Protein AF-A0A7C8FVF6-F1 (afdb_monomer_lite)

Foldseek 3Di:
DDDPVRVVVVVVVVVVVVLLVVLVVLLVVLVVLLVVLCVQLVVCVVVVNN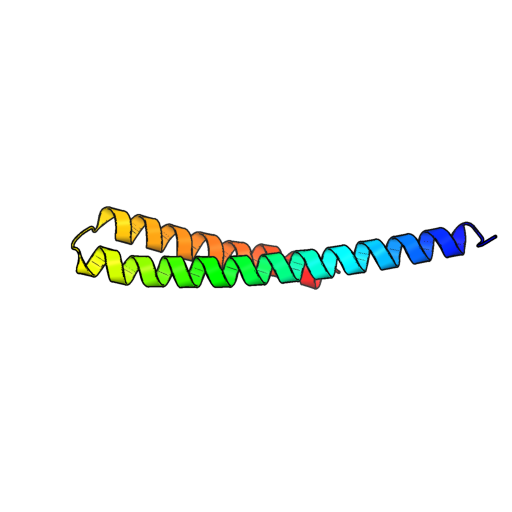VSSVVSNVRNVVSVVVNVVSVVSVVVD

Sequence (77 aa):
MADKDTLMKEFVETEAAKTEDAVADLERIEEEVAAEATSSVEFEDALGNEQAAAEAAETAFEFDQAKIGTAGIGEAL

pLDDT: mean 92.23, std 6.28, range [68.12, 97.56]

Organism: NCBI:txid1796610

Radius of gyration: 19.44 Å; chains: 1; bounding box: 47×14×52 Å

Structure (mmCIF, N/CA/C/O backbone):
data_AF-A0A7C8FVF6-F1
#
_entry.id   AF-A0A7C8FVF6-F1
#
loop_
_atom_site.group_PDB
_atom_site.id
_atom_site.type_symbol
_atom_site.label_atom_id
_atom_site.label_alt_id
_atom_site.label_comp_id
_atom_site.label_asym_id
_atom_site.label_entity_id
_atom_site.label_seq_id
_atom_site.pdbx_PDB_ins_code
_atom_site.Cartn_x
_atom_site.Cartn_y
_atom_site.Cartn_z
_atom_site.occupancy
_atom_site.B_iso_or_equiv
_atom_site.auth_seq_id
_atom_site.auth_comp_id
_atom_site.auth_asym_id
_atom_site.auth_atom_id
_atom_site.pdbx_PDB_model_num
ATOM 1 N N . MET A 1 1 ? 31.172 -8.587 -30.216 1.00 68.12 1 MET A N 1
ATOM 2 C CA . MET A 1 1 ? 30.825 -7.407 -29.401 1.00 68.12 1 MET A CA 1
ATOM 3 C C . MET A 1 1 ? 29.477 -6.944 -29.901 1.00 68.12 1 MET A C 1
ATOM 5 O O . MET A 1 1 ? 29.366 -6.760 -31.108 1.00 68.12 1 MET A O 1
ATOM 9 N N . ALA A 1 2 ? 28.464 -6.885 -29.036 1.00 73.62 2 ALA A N 1
ATOM 10 C CA . ALA A 1 2 ? 27.193 -6.273 -29.408 1.00 73.62 2 ALA A CA 1
ATOM 11 C C . ALA A 1 2 ? 27.446 -4.796 -29.740 1.00 73.62 2 ALA A C 1
ATOM 13 O O . ALA A 1 2 ? 28.262 -4.144 -29.084 1.00 73.62 2 ALA A O 1
ATOM 14 N N . ASP A 1 3 ? 26.811 -4.311 -30.798 1.00 89.69 3 ASP A N 1
ATOM 15 C CA . ASP A 1 3 ? 26.815 -2.896 -31.149 1.00 89.69 3 ASP A CA 1
ATOM 16 C C . ASP A 1 3 ? 26.065 -2.100 -30.067 1.00 89.69 3 ASP A C 1
ATOM 18 O O . ASP A 1 3 ? 25.157 -2.616 -29.411 1.00 89.69 3 ASP A O 1
ATOM 22 N N . LYS A 1 4 ? 26.461 -0.841 -29.877 1.00 87.25 4 LYS A N 1
ATOM 23 C CA . LYS A 1 4 ? 25.849 0.110 -28.951 1.00 87.25 4 LYS A CA 1
ATOM 24 C C . LYS A 1 4 ? 24.327 0.138 -29.104 1.00 87.25 4 LYS A C 1
ATOM 26 O O . LYS A 1 4 ? 23.640 0.146 -28.091 1.00 87.25 4 LYS A O 1
ATOM 31 N N . ASP A 1 5 ? 23.806 0.099 -30.327 1.00 89.44 5 ASP A N 1
ATOM 32 C CA . ASP A 1 5 ? 22.358 0.147 -30.562 1.00 89.44 5 ASP A CA 1
ATOM 33 C C . ASP A 1 5 ? 21.642 -1.109 -30.039 1.00 89.44 5 ASP A C 1
ATOM 35 O O . ASP A 1 5 ? 20.544 -1.020 -29.492 1.00 89.44 5 ASP A O 1
ATOM 39 N N . THR A 1 6 ? 22.292 -2.275 -30.119 1.00 89.25 6 THR A N 1
ATOM 40 C CA . THR A 1 6 ? 21.773 -3.522 -29.529 1.00 89.25 6 THR A CA 1
ATOM 41 C C . THR A 1 6 ? 21.800 -3.454 -28.003 1.00 89.25 6 THR A C 1
ATOM 43 O O . THR A 1 6 ? 20.808 -3.778 -27.361 1.00 89.25 6 THR A O 1
ATOM 46 N N . LEU A 1 7 ? 22.893 -2.949 -27.424 1.00 90.31 7 LEU A N 1
ATOM 47 C CA . LEU A 1 7 ? 23.038 -2.813 -25.973 1.00 90.31 7 LEU A CA 1
ATOM 48 C C . LEU A 1 7 ? 22.009 -1.838 -25.375 1.00 90.31 7 LEU A C 1
ATOM 50 O O . LEU A 1 7 ? 21.458 -2.089 -24.308 1.00 90.31 7 LEU A O 1
ATOM 54 N N . MET A 1 8 ? 21.737 -0.724 -26.063 1.00 91.19 8 MET A N 1
ATOM 55 C CA . MET A 1 8 ? 20.739 0.255 -25.620 1.00 91.19 8 MET A CA 1
ATOM 56 C C . MET A 1 8 ? 19.324 -0.318 -25.702 1.00 91.19 8 MET A C 1
ATOM 58 O O . MET A 1 8 ? 18.515 -0.050 -24.819 1.00 91.19 8 MET A O 1
ATOM 62 N N . LYS A 1 9 ? 19.033 -1.131 -26.723 1.00 90.94 9 LYS A N 1
ATOM 63 C CA . LYS A 1 9 ? 17.746 -1.818 -26.839 1.00 90.94 9 LYS A CA 1
ATOM 64 C C . LYS A 1 9 ? 17.541 -2.830 -25.707 1.00 90.94 9 LYS A C 1
ATOM 66 O O . LYS A 1 9 ? 16.520 -2.766 -25.035 1.00 90.94 9 LYS A O 1
ATOM 71 N N . GLU A 1 10 ? 18.528 -3.688 -25.450 1.00 89.06 10 GLU A N 1
ATOM 72 C CA . GLU A 1 10 ? 18.483 -4.660 -24.344 1.00 89.06 10 GLU A CA 1
ATOM 73 C C . GLU A 1 10 ? 18.349 -3.970 -22.978 1.00 89.06 10 GLU A C 1
ATOM 75 O O . GLU A 1 10 ? 17.623 -4.446 -22.106 1.00 89.06 10 GLU A O 1
ATOM 80 N N . PHE A 1 11 ? 19.016 -2.826 -22.790 1.00 89.75 11 PHE A N 1
ATOM 81 C CA . PHE A 1 11 ? 18.889 -2.027 -21.573 1.00 89.75 11 PHE A CA 1
ATOM 82 C C . PHE A 1 11 ? 17.465 -1.493 -21.389 1.00 89.75 11 PHE A C 1
ATOM 84 O O . PHE A 1 11 ? 16.894 -1.665 -20.318 1.00 89.75 11 PHE A O 1
ATOM 91 N N . VAL A 1 12 ? 16.871 -0.897 -22.428 1.00 89.94 12 VAL A N 1
ATOM 92 C CA . VAL A 1 12 ? 15.492 -0.383 -22.367 1.00 89.94 12 VAL A CA 1
ATOM 93 C C . VAL A 1 12 ? 14.490 -1.506 -22.101 1.00 89.94 12 VAL A C 1
ATOM 95 O O . VAL A 1 12 ? 13.633 -1.346 -21.240 1.00 89.94 12 VAL A O 1
ATOM 98 N N . GLU A 1 13 ? 14.622 -2.651 -22.775 1.00 90.25 13 GLU A N 1
ATOM 99 C CA . GLU A 1 13 ? 13.754 -3.819 -22.553 1.00 90.25 13 GLU A CA 1
ATOM 100 C C . GLU A 1 13 ? 13.880 -4.355 -21.118 1.00 90.25 13 GLU A C 1
ATOM 102 O O . GLU A 1 13 ? 12.882 -4.683 -20.483 1.00 90.25 13 GLU A O 1
ATOM 107 N N . THR A 1 14 ? 15.100 -4.389 -20.573 1.00 91.31 14 THR A N 1
ATOM 108 C CA . THR A 1 14 ? 15.343 -4.839 -19.195 1.00 91.31 14 THR A CA 1
ATOM 109 C C . THR A 1 14 ? 14.761 -3.871 -18.164 1.00 91.31 14 THR A C 1
ATOM 111 O O . THR A 1 14 ? 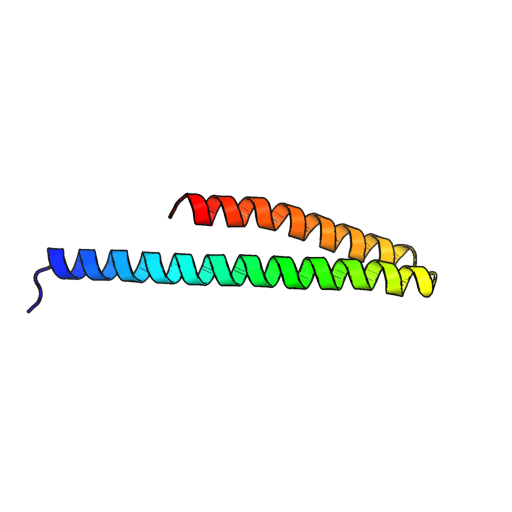14.197 -4.305 -17.163 1.00 91.31 14 THR A O 1
ATOM 114 N N . GLU A 1 15 ? 14.908 -2.562 -18.372 1.00 91.56 15 GLU A N 1
ATOM 115 C CA . GLU A 1 15 ? 14.358 -1.557 -17.456 1.00 91.56 15 GLU A CA 1
ATOM 116 C C . GLU A 1 15 ? 12.826 -1.495 -17.529 1.00 91.56 15 GLU A C 1
ATOM 118 O O . GLU A 1 15 ? 12.184 -1.322 -16.494 1.00 91.56 15 GLU A O 1
ATOM 123 N N . ALA A 1 16 ? 12.232 -1.710 -18.708 1.00 88.62 16 ALA A N 1
ATOM 124 C CA . ALA A 1 16 ? 10.783 -1.839 -18.856 1.00 88.62 16 ALA A CA 1
ATOM 125 C C . ALA A 1 16 ? 10.254 -3.050 -18.071 1.00 88.62 16 ALA A C 1
ATOM 127 O O . ALA A 1 16 ? 9.386 -2.880 -17.222 1.00 88.62 16 ALA A O 1
ATOM 128 N N . ALA A 1 17 ? 10.866 -4.229 -18.240 1.00 90.12 17 ALA A N 1
ATOM 129 C CA . ALA A 1 17 ? 10.480 -5.439 -17.508 1.00 90.12 17 ALA A CA 1
ATOM 130 C C . ALA A 1 17 ? 10.587 -5.276 -15.979 1.00 90.12 17 ALA A C 1
ATOM 132 O O . ALA A 1 17 ? 9.699 -5.687 -15.241 1.00 90.12 17 ALA A O 1
ATOM 133 N N . LYS A 1 18 ? 11.641 -4.614 -15.481 1.00 92.12 18 LYS A N 1
ATOM 134 C CA . LYS A 1 18 ? 11.752 -4.297 -14.045 1.00 92.12 18 LYS A CA 1
ATOM 135 C C . LYS A 1 18 ? 10.660 -3.349 -13.566 1.00 92.12 18 LYS A C 1
ATOM 137 O O . LYS A 1 18 ? 10.267 -3.420 -12.406 1.00 92.12 18 LYS A O 1
ATOM 142 N N . THR A 1 19 ? 10.242 -2.420 -14.422 1.00 91.69 19 THR A N 1
ATOM 143 C CA . THR A 1 19 ? 9.194 -1.463 -14.068 1.00 91.69 19 THR A CA 1
ATOM 144 C C . THR A 1 19 ? 7.835 -2.155 -14.034 1.00 91.69 19 THR A C 1
ATOM 146 O O . THR A 1 19 ? 7.086 -1.924 -13.093 1.00 91.69 19 THR A O 1
ATOM 149 N N . GLU A 1 20 ? 7.560 -3.066 -14.972 1.00 91.94 20 GLU A N 1
ATOM 150 C CA . GLU A 1 20 ? 6.377 -3.938 -14.943 1.00 91.94 20 GLU A CA 1
ATOM 151 C C . GLU A 1 20 ? 6.330 -4.783 -13.658 1.00 91.94 20 GLU A C 1
ATOM 153 O O . GLU A 1 20 ? 5.323 -4.763 -12.951 1.00 91.94 20 GLU A O 1
ATOM 158 N N . ASP A 1 21 ? 7.434 -5.453 -13.304 1.00 94.56 21 ASP A N 1
ATOM 159 C CA . ASP A 1 21 ? 7.526 -6.248 -12.070 1.00 94.56 21 ASP A CA 1
ATOM 160 C C . ASP A 1 21 ? 7.295 -5.385 -10.816 1.00 94.56 21 ASP A C 1
ATOM 162 O O . ASP A 1 21 ? 6.564 -5.777 -9.906 1.00 94.56 21 ASP A O 1
ATOM 166 N N . ALA A 1 22 ? 7.885 -4.186 -10.767 1.00 94.56 22 ALA A N 1
ATOM 167 C CA . ALA A 1 22 ? 7.716 -3.270 -9.642 1.00 94.56 22 ALA A CA 1
ATOM 168 C C . ALA A 1 22 ? 6.275 -2.752 -9.514 1.00 94.56 22 ALA A C 1
ATOM 170 O O . ALA A 1 22 ? 5.786 -2.605 -8.396 1.00 94.56 22 ALA A O 1
ATOM 171 N N . VAL A 1 23 ? 5.592 -2.486 -10.632 1.00 94.94 23 VAL A N 1
ATOM 172 C CA . VAL A 1 23 ? 4.173 -2.098 -10.630 1.00 94.94 23 VAL A CA 1
ATOM 173 C C . VAL A 1 23 ? 3.314 -3.246 -10.110 1.00 94.94 23 VAL A C 1
ATOM 175 O O . VAL A 1 23 ? 2.507 -3.026 -9.213 1.00 94.94 23 VAL A O 1
ATOM 178 N N . ALA A 1 24 ? 3.537 -4.474 -10.583 1.00 94.00 24 ALA A N 1
ATOM 179 C CA . ALA A 1 24 ? 2.797 -5.642 -10.108 1.00 94.00 24 ALA A CA 1
ATOM 180 C C . ALA A 1 24 ? 2.99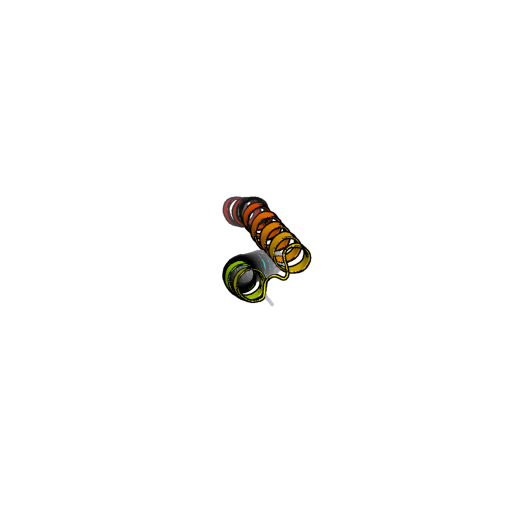4 -5.888 -8.599 1.00 94.00 24 ALA A C 1
ATOM 182 O O . ALA A 1 24 ? 2.049 -6.231 -7.887 1.00 94.00 24 ALA A O 1
ATOM 183 N N . ASP A 1 25 ? 4.212 -5.684 -8.089 1.00 96.88 25 ASP A N 1
ATOM 184 C CA . ASP A 1 25 ? 4.486 -5.774 -6.655 1.00 96.88 25 ASP A CA 1
ATOM 185 C C . ASP A 1 25 ? 3.770 -4.681 -5.852 1.00 96.88 25 ASP A C 1
ATOM 187 O O . ASP A 1 25 ? 3.254 -4.966 -4.768 1.00 96.88 25 ASP A O 1
ATOM 191 N N . LEU A 1 26 ? 3.713 -3.449 -6.370 1.00 95.38 26 LEU A N 1
ATOM 192 C CA . LEU A 1 26 ? 2.969 -2.358 -5.741 1.00 95.38 26 LEU A CA 1
ATOM 193 C C . LEU A 1 26 ? 1.469 -2.662 -5.696 1.00 95.38 26 LEU A C 1
ATOM 195 O O . LEU A 1 26 ? 0.890 -2.592 -4.616 1.00 95.38 26 LEU A O 1
ATOM 199 N N . GLU A 1 27 ? 0.868 -3.083 -6.812 1.00 94.50 27 GLU A N 1
ATOM 200 C CA . GLU A 1 27 ? -0.555 -3.451 -6.870 1.00 94.50 27 GLU A CA 1
ATOM 201 C C . GLU A 1 27 ? -0.892 -4.547 -5.850 1.00 94.50 27 GLU A C 1
ATOM 203 O O . GLU A 1 27 ? -1.882 -4.450 -5.119 1.00 94.50 27 GLU A O 1
ATOM 208 N N . ARG A 1 28 ? -0.026 -5.565 -5.741 1.00 95.81 28 ARG A N 1
ATOM 209 C CA . ARG A 1 28 ? -0.182 -6.644 -4.760 1.00 95.81 28 ARG A CA 1
ATOM 210 C C . ARG A 1 28 ? -0.128 -6.122 -3.325 1.00 95.81 28 ARG A C 1
ATOM 212 O O . ARG A 1 28 ? -0.979 -6.484 -2.516 1.00 95.81 28 ARG A O 1
ATOM 219 N N . ILE A 1 29 ? 0.864 -5.293 -2.993 1.00 96.62 29 ILE A N 1
ATOM 220 C CA . ILE A 1 29 ? 1.007 -4.721 -1.644 1.00 96.62 29 ILE A CA 1
ATOM 221 C C . ILE A 1 29 ? -0.203 -3.849 -1.306 1.00 96.62 29 ILE A C 1
ATOM 223 O O . ILE A 1 29 ? -0.722 -3.920 -0.195 1.00 96.62 29 ILE A O 1
ATOM 227 N N . GLU A 1 30 ? -0.675 -3.042 -2.252 1.00 95.31 30 GLU A N 1
ATOM 228 C CA . GLU A 1 30 ? -1.820 -2.164 -2.035 1.00 95.31 30 GLU A CA 1
ATOM 229 C C . GLU A 1 30 ? -3.119 -2.943 -1.808 1.00 95.31 30 GLU A C 1
ATOM 231 O O . GLU A 1 30 ? -3.948 -2.544 -0.986 1.00 95.31 30 GLU A O 1
ATOM 236 N N . GLU A 1 31 ? -3.310 -4.066 -2.503 1.00 95.06 31 GLU A N 1
ATOM 237 C CA . GLU A 1 31 ? -4.432 -4.972 -2.256 1.00 95.06 31 GLU A CA 1
ATOM 238 C C . GLU A 1 31 ? -4.334 -5.644 -0.880 1.00 95.06 31 GLU A C 1
ATOM 240 O O . GLU A 1 31 ? -5.312 -5.630 -0.128 1.00 95.06 31 GLU A O 1
ATOM 245 N N . GLU A 1 32 ? -3.157 -6.168 -0.525 1.00 97.06 32 GLU A N 1
ATOM 246 C CA . GLU A 1 32 ? -2.907 -6.815 0.768 1.00 97.06 32 GLU A CA 1
ATOM 247 C C . GLU A 1 32 ? -3.159 -5.855 1.940 1.00 97.06 32 GLU A C 1
ATOM 249 O O . GLU A 1 32 ? -3.893 -6.198 2.870 1.00 97.06 32 GLU A O 1
ATOM 254 N N . VAL A 1 33 ? -2.623 -4.631 1.875 1.00 95.69 33 VAL A N 1
ATOM 255 C CA . VAL A 1 33 ? -2.778 -3.637 2.946 1.00 95.69 33 VAL A CA 1
ATOM 256 C C . VAL A 1 33 ? -4.219 -3.144 3.050 1.00 95.69 33 VAL A C 1
ATOM 258 O O . VAL A 1 33 ? -4.742 -3.046 4.158 1.00 95.69 33 VAL A O 1
ATOM 261 N N . ALA A 1 34 ? -4.901 -2.877 1.931 1.00 95.50 34 ALA A N 1
ATOM 262 C CA . ALA A 1 34 ? -6.303 -2.456 1.970 1.00 95.50 34 ALA A CA 1
ATOM 263 C C . ALA A 1 34 ? -7.210 -3.542 2.581 1.00 95.50 34 ALA A C 1
ATOM 265 O O . ALA A 1 34 ? -8.111 -3.235 3.370 1.00 95.50 34 ALA A O 1
ATOM 266 N N . ALA A 1 35 ? -6.960 -4.815 2.256 1.00 95.75 35 A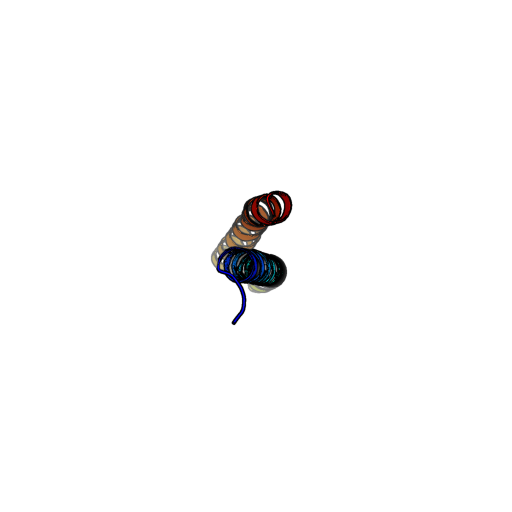LA A N 1
ATOM 267 C CA . ALA A 1 35 ? -7.697 -5.941 2.821 1.00 95.75 35 ALA A CA 1
ATOM 268 C C . ALA A 1 35 ? -7.421 -6.120 4.324 1.00 95.75 35 ALA A C 1
ATOM 270 O O . ALA A 1 35 ? -8.360 -6.292 5.105 1.00 95.75 35 ALA A O 1
ATOM 271 N N . GLU A 1 36 ? -6.156 -6.039 4.747 1.00 96.81 36 GLU A N 1
ATOM 272 C CA . GLU A 1 36 ? -5.770 -6.121 6.161 1.00 96.81 36 GLU A CA 1
ATOM 273 C C . GLU A 1 36 ? -6.352 -4.960 6.975 1.00 96.81 36 GLU A C 1
ATOM 275 O O . GLU A 1 36 ? -6.922 -5.172 8.049 1.00 96.81 36 GLU A O 1
ATOM 280 N N . ALA A 1 37 ? -6.272 -3.738 6.448 1.00 96.19 37 ALA A N 1
ATOM 281 C CA . ALA A 1 37 ? -6.835 -2.553 7.075 1.00 96.19 37 ALA A CA 1
ATOM 282 C C . ALA A 1 37 ? -8.361 -2.673 7.215 1.00 96.19 37 ALA A C 1
ATOM 284 O O . ALA A 1 37 ? -8.890 -2.459 8.302 1.00 96.19 37 ALA A O 1
ATOM 285 N N . THR A 1 38 ? -9.064 -3.138 6.176 1.00 96.00 38 THR A N 1
ATOM 286 C CA . THR A 1 38 ? -10.514 -3.403 6.234 1.00 96.00 38 THR A CA 1
ATOM 287 C C . THR A 1 38 ? -10.861 -4.446 7.299 1.00 96.00 38 THR A C 1
ATOM 289 O O . THR A 1 38 ? -11.778 -4.241 8.092 1.00 96.00 38 THR A O 1
ATOM 292 N N . SER A 1 39 ? -10.098 -5.541 7.377 1.00 96.56 39 SER A N 1
ATOM 293 C CA . SER A 1 39 ? -10.280 -6.546 8.431 1.00 96.56 39 SER A CA 1
ATOM 294 C C . SER A 1 39 ? -10.005 -5.977 9.828 1.00 96.56 39 SER A C 1
ATOM 296 O O . SER A 1 39 ? -10.633 -6.404 10.798 1.00 96.56 39 SER A O 1
ATOM 298 N N . SER A 1 40 ? -9.068 -5.034 9.942 1.00 95.50 40 SER A N 1
ATOM 299 C CA . SER A 1 40 ? -8.718 -4.383 11.206 1.00 95.50 40 SER A CA 1
ATOM 300 C C . SER A 1 40 ? -9.818 -3.434 11.682 1.00 95.50 40 SER A C 1
ATOM 302 O O . SER A 1 40 ? -10.062 -3.368 12.883 1.00 95.50 40 SER A O 1
ATOM 304 N N . VAL A 1 41 ? -10.550 -2.779 10.769 1.00 96.69 41 VAL A N 1
ATOM 305 C CA . VAL A 1 41 ? -11.750 -1.992 11.113 1.00 96.69 41 VAL A CA 1
ATOM 306 C C . VAL A 1 41 ? -12.762 -2.859 11.855 1.00 96.69 41 VAL A C 1
ATOM 308 O O . VAL A 1 41 ? -13.195 -2.498 12.945 1.00 96.69 41 VAL A O 1
ATOM 311 N N . GLU A 1 42 ? -13.114 -4.017 11.289 1.00 95.12 42 GLU A N 1
ATOM 312 C CA . GLU A 1 42 ? -14.100 -4.927 11.887 1.00 95.12 42 GLU A CA 1
ATOM 313 C C . GLU A 1 42 ? -13.634 -5.459 13.249 1.00 95.12 42 GLU A C 1
ATOM 315 O O . GLU A 1 42 ? -14.432 -5.606 14.177 1.00 95.12 42 GLU A O 1
ATOM 320 N N . PHE A 1 43 ? -12.335 -5.735 13.380 1.00 97.25 43 PHE A N 1
ATOM 321 C CA . PHE A 1 43 ? -11.751 -6.225 14.621 1.00 97.25 43 PHE A CA 1
ATOM 322 C C . PHE A 1 43 ? -11.753 -5.163 15.729 1.00 97.25 43 PHE A C 1
ATOM 324 O O . PHE A 1 43 ? -12.205 -5.439 16.840 1.00 97.25 43 PHE A O 1
ATOM 331 N N . GLU A 1 44 ? -11.281 -3.950 15.439 1.00 97.25 44 GLU A N 1
ATOM 332 C CA . GLU A 1 44 ? -11.207 -2.862 16.419 1.00 97.25 44 GLU A CA 1
ATOM 333 C C . GLU A 1 44 ? -12.600 -2.336 16.797 1.00 97.25 44 GLU A C 1
ATOM 335 O O . GLU A 1 44 ? -12.849 -2.055 17.972 1.00 97.25 44 GLU A O 1
ATOM 340 N N . ASP A 1 45 ? -13.545 -2.295 15.849 1.00 96.06 45 ASP A N 1
ATOM 341 C CA . ASP A 1 45 ? -14.950 -1.969 16.125 1.00 96.06 45 ASP A CA 1
ATOM 342 C C . ASP A 1 45 ? -15.579 -2.994 17.084 1.00 96.06 45 ASP A C 1
ATOM 344 O O . ASP A 1 45 ? -16.197 -2.627 18.086 1.00 96.06 45 ASP A O 1
ATOM 348 N N . ALA A 1 46 ? -15.322 -4.293 16.875 1.00 96.75 46 ALA A N 1
ATOM 349 C CA . ALA A 1 46 ? -15.789 -5.349 17.775 1.00 96.75 46 ALA A CA 1
ATOM 350 C C . ALA A 1 46 ? -15.192 -5.256 19.194 1.00 96.75 46 ALA A C 1
ATOM 352 O O . ALA A 1 46 ? -15.818 -5.705 20.161 1.00 96.75 46 ALA A O 1
ATOM 353 N N . LEU A 1 47 ? -13.999 -4.670 19.338 1.00 97.56 47 LEU A N 1
ATOM 354 C CA . LEU A 1 47 ? -13.368 -4.384 20.629 1.00 97.56 47 LEU A CA 1
ATOM 355 C C . LEU A 1 47 ? -13.840 -3.060 21.258 1.00 97.56 47 LEU A C 1
ATOM 357 O O . LEU A 1 47 ? -13.487 -2.776 22.406 1.00 97.56 47 LEU A O 1
ATOM 361 N N . GLY A 1 48 ? -14.650 -2.269 20.548 1.00 97.19 48 GLY A N 1
ATOM 362 C CA . GLY A 1 48 ? -15.101 -0.944 20.977 1.00 97.19 48 GLY A CA 1
ATOM 363 C C . GLY A 1 48 ? -14.009 0.126 20.900 1.00 97.19 48 GLY A C 1
ATOM 364 O O . GLY A 1 48 ? -14.089 1.137 21.599 1.00 97.19 48 GLY A O 1
ATOM 365 N N . ASN A 1 49 ? -12.970 -0.098 20.094 1.00 97.50 49 ASN A N 1
ATOM 366 C CA . ASN A 1 49 ? -11.867 0.832 19.889 1.00 97.50 49 ASN A CA 1
ATOM 367 C C . ASN A 1 49 ? -12.119 1.698 18.647 1.00 97.50 49 ASN A C 1
ATOM 369 O O . ASN A 1 49 ? -11.482 1.548 17.606 1.00 97.50 49 ASN A O 1
ATOM 373 N N . GLU A 1 50 ? -13.073 2.621 18.770 1.00 95.19 50 GLU A N 1
ATOM 374 C CA . GLU A 1 50 ? -13.553 3.458 17.660 1.00 95.19 50 GLU A CA 1
ATOM 375 C C . GLU A 1 50 ? -12.434 4.260 16.976 1.00 95.19 50 GLU A C 1
ATOM 377 O O . GLU A 1 50 ? -12.459 4.440 15.760 1.00 95.19 50 GLU A O 1
ATOM 382 N N . GLN A 1 51 ? -11.431 4.723 17.732 1.00 97.25 51 GLN A N 1
ATOM 383 C CA . GLN A 1 51 ? -10.305 5.458 17.154 1.00 97.25 51 GLN A CA 1
ATOM 384 C C . GLN A 1 51 ? -9.442 4.554 16.266 1.00 97.25 51 GLN A C 1
ATOM 386 O O . GLN A 1 51 ? -9.133 4.939 15.142 1.00 97.25 51 GLN A O 1
ATOM 391 N N . ALA A 1 52 ? -9.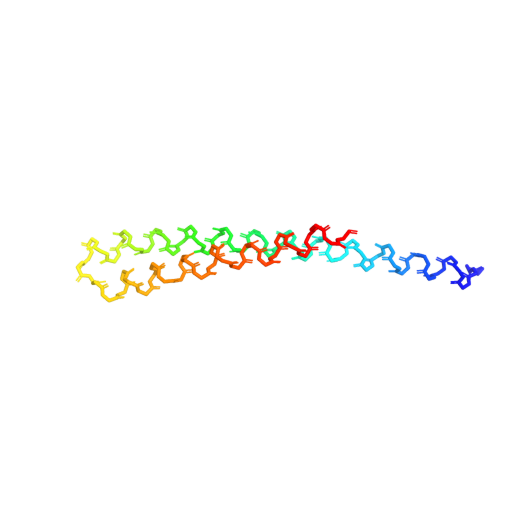077 3.356 16.732 1.00 96.31 52 ALA A N 1
ATOM 392 C CA . ALA A 1 52 ? -8.270 2.441 15.926 1.00 96.31 52 ALA A CA 1
ATOM 393 C C . ALA A 1 52 ? -9.045 1.915 14.710 1.00 96.31 52 ALA A C 1
ATOM 395 O O . ALA A 1 52 ? -8.474 1.785 13.630 1.00 96.31 52 ALA A O 1
ATOM 396 N N . ALA A 1 53 ? -10.355 1.690 14.849 1.00 96.19 53 ALA A N 1
ATOM 397 C CA . ALA A 1 53 ? -11.216 1.354 13.720 1.00 96.19 53 ALA A CA 1
ATOM 398 C C . ALA A 1 53 ? -11.246 2.483 12.671 1.00 96.19 53 ALA A C 1
ATOM 400 O O . ALA A 1 53 ? -11.186 2.215 11.473 1.00 96.19 53 ALA A O 1
ATOM 401 N N . ALA A 1 54 ? -11.284 3.749 13.101 1.00 97.25 54 ALA A N 1
ATOM 402 C CA . ALA A 1 54 ? -11.221 4.892 12.193 1.00 97.25 54 ALA A CA 1
ATOM 403 C C . ALA A 1 54 ? -9.854 5.020 11.494 1.00 97.25 54 ALA A C 1
ATOM 405 O O . ALA A 1 54 ? -9.816 5.234 10.285 1.00 97.25 54 ALA A O 1
ATOM 406 N N . GLU A 1 55 ? -8.747 4.838 12.220 1.00 97.00 55 GLU A N 1
ATOM 407 C CA . GLU A 1 55 ? -7.386 4.859 11.653 1.00 97.00 55 GLU A CA 1
ATOM 408 C C . GLU A 1 55 ? -7.179 3.723 10.628 1.00 97.00 55 GLU A C 1
ATOM 410 O O . GLU A 1 55 ? -6.599 3.928 9.557 1.00 97.00 55 GLU A O 1
ATOM 415 N N . ALA A 1 56 ? -7.716 2.530 10.904 1.00 96.00 56 ALA A N 1
ATOM 416 C CA . ALA A 1 56 ? -7.704 1.415 9.960 1.00 96.00 56 ALA A CA 1
ATOM 417 C C . ALA A 1 56 ? -8.553 1.708 8.708 1.00 96.00 56 ALA A C 1
ATOM 419 O O . ALA A 1 56 ? -8.139 1.400 7.590 1.00 96.00 56 ALA A O 1
ATOM 420 N N . ALA A 1 57 ? -9.710 2.359 8.864 1.00 96.31 57 ALA A N 1
ATOM 421 C CA . ALA A 1 57 ? -10.555 2.749 7.736 1.00 96.31 57 ALA A CA 1
ATOM 422 C C . ALA A 1 57 ? -9.882 3.815 6.854 1.00 96.31 57 ALA A C 1
ATOM 424 O O . ALA A 1 57 ? -9.976 3.747 5.628 1.00 96.31 57 ALA A O 1
ATOM 425 N N . GLU A 1 58 ? -9.177 4.772 7.464 1.00 96.81 58 GLU A N 1
ATOM 426 C CA . GLU A 1 58 ? -8.374 5.766 6.743 1.00 96.81 58 GLU A CA 1
ATOM 427 C C . GLU A 1 58 ? -7.251 5.091 5.949 1.00 96.81 58 GLU A C 1
ATOM 429 O O . GLU A 1 58 ? -7.108 5.354 4.758 1.00 96.81 58 GLU A O 1
ATOM 434 N N . THR A 1 59 ? -6.546 4.131 6.554 1.00 96.00 59 THR A N 1
ATOM 435 C CA . THR A 1 59 ? -5.495 3.358 5.870 1.00 96.00 59 THR A CA 1
ATOM 436 C C . THR A 1 59 ? -6.043 2.604 4.654 1.00 96.00 59 THR A C 1
ATOM 438 O O . THR A 1 59 ? -5.464 2.676 3.571 1.00 96.00 59 THR A O 1
ATOM 441 N N . ALA A 1 60 ? -7.181 1.914 4.792 1.00 96.25 60 ALA A N 1
ATOM 442 C CA . ALA A 1 60 ? -7.812 1.220 3.667 1.00 96.25 60 ALA A CA 1
ATOM 443 C C . ALA A 1 60 ? -8.142 2.191 2.517 1.00 96.25 60 ALA A C 1
ATOM 445 O O . ALA A 1 60 ? -7.865 1.905 1.352 1.00 96.25 60 ALA A O 1
ATOM 446 N N . PHE A 1 61 ? -8.667 3.373 2.852 1.00 95.75 61 PHE A N 1
ATOM 447 C CA . PHE A 1 61 ? -9.004 4.409 1.879 1.00 95.75 61 PHE A CA 1
ATOM 448 C C . PHE A 1 61 ? -7.775 5.019 1.184 1.00 95.75 61 PHE A C 1
ATOM 450 O O . PHE A 1 61 ? -7.807 5.266 -0.024 1.00 95.75 61 PHE A O 1
ATOM 457 N N . GLU A 1 62 ? -6.687 5.265 1.915 1.00 97.38 62 GLU A N 1
ATOM 458 C CA . GLU A 1 62 ? -5.433 5.768 1.343 1.00 97.38 62 GLU A CA 1
ATOM 459 C C . GLU A 1 62 ? -4.843 4.785 0.328 1.00 97.38 62 GLU A C 1
ATOM 461 O O . GLU A 1 62 ? -4.446 5.191 -0.767 1.00 97.38 62 GLU A O 1
ATOM 466 N N . PHE A 1 63 ? -4.847 3.489 0.647 1.00 95.62 63 PHE A N 1
ATOM 467 C CA . PHE A 1 63 ? -4.340 2.457 -0.255 1.00 95.62 63 PHE A CA 1
ATOM 468 C C . PHE A 1 63 ? -5.254 2.211 -1.460 1.00 95.62 63 PHE A C 1
ATOM 470 O O . PHE A 1 63 ? -4.755 1.976 -2.559 1.00 95.62 63 PHE A O 1
ATOM 477 N N . ASP A 1 64 ? -6.573 2.360 -1.323 1.00 93.81 64 ASP A N 1
ATOM 478 C CA . ASP A 1 64 ? -7.475 2.345 -2.480 1.00 93.81 64 ASP A CA 1
ATOM 479 C C . ASP A 1 64 ? -7.228 3.522 -3.437 1.00 93.81 64 ASP A C 1
ATOM 481 O O . ASP A 1 64 ? -7.342 3.365 -4.654 1.00 93.81 64 ASP A O 1
ATOM 485 N N . GLN A 1 65 ? -6.832 4.691 -2.923 1.00 94.12 65 GLN A N 1
ATOM 486 C CA . GLN A 1 65 ? -6.380 5.794 -3.775 1.00 94.12 65 GLN A CA 1
ATOM 487 C C . GLN A 1 65 ? -5.002 5.533 -4.396 1.00 94.12 65 GLN A C 1
ATOM 489 O O . GLN A 1 65 ? -4.792 5.891 -5.557 1.00 94.12 65 GLN A O 1
ATOM 494 N N . ALA A 1 66 ? -4.077 4.904 -3.663 1.00 92.50 66 ALA A N 1
ATOM 495 C CA . ALA A 1 66 ? -2.751 4.551 -4.175 1.00 92.50 66 ALA A CA 1
ATOM 496 C C . ALA A 1 66 ? -2.838 3.647 -5.418 1.00 92.50 66 ALA A C 1
ATOM 498 O O . ALA A 1 66 ? -2.184 3.946 -6.419 1.00 92.50 66 ALA A O 1
ATOM 499 N N . LYS A 1 67 ? -3.767 2.676 -5.424 1.00 90.75 67 LYS A N 1
ATOM 500 C CA . LYS A 1 67 ? -4.056 1.807 -6.584 1.00 90.75 67 LYS A CA 1
ATOM 501 C C . LYS A 1 67 ? -4.345 2.576 -7.866 1.00 90.75 67 LYS A C 1
ATOM 503 O O . LYS A 1 67 ? -3.943 2.155 -8.944 1.00 90.75 67 LYS A O 1
ATOM 508 N N . ILE A 1 68 ? -5.017 3.726 -7.774 1.00 90.00 68 ILE A N 1
ATOM 509 C CA . ILE A 1 68 ? -5.309 4.568 -8.945 1.00 90.00 68 ILE A CA 1
ATOM 510 C C . ILE A 1 68 ? -4.013 5.162 -9.512 1.00 90.00 68 ILE A C 1
ATOM 512 O O . ILE A 1 68 ? -3.837 5.235 -10.728 1.00 90.00 68 ILE A O 1
ATOM 516 N N . GLY A 1 69 ? -3.100 5.583 -8.634 1.00 89.31 69 GLY A N 1
ATOM 517 C CA . GLY A 1 69 ? -1.786 6.088 -9.023 1.00 89.31 69 GLY A CA 1
ATOM 518 C C . GLY A 1 69 ? -0.924 5.005 -9.668 1.00 89.31 69 GLY A C 1
ATOM 519 O O . GLY A 1 69 ? -0.367 5.234 -10.740 1.00 89.31 69 GLY A O 1
ATOM 520 N N . THR A 1 70 ? -0.865 3.827 -9.049 1.00 90.19 70 THR A N 1
ATOM 521 C CA . THR A 1 70 ? -0.081 2.680 -9.522 1.00 90.19 70 THR A CA 1
ATOM 522 C C . THR A 1 70 ? -0.605 2.140 -10.855 1.00 90.19 70 THR A C 1
ATOM 524 O O . THR A 1 70 ? 0.182 1.973 -11.789 1.00 90.19 70 THR A O 1
ATOM 527 N N . ALA A 1 71 ? -1.927 2.013 -11.020 1.00 86.75 71 ALA A N 1
ATOM 528 C CA . ALA A 1 71 ? -2.541 1.645 -12.298 1.00 86.75 71 ALA A CA 1
ATOM 529 C C . ALA A 1 71 ? -2.179 2.634 -13.422 1.00 86.75 71 ALA A C 1
ATOM 531 O O . ALA A 1 71 ? -1.874 2.227 -14.542 1.00 86.75 71 ALA A O 1
ATOM 532 N N . GLY A 1 72 ? -2.126 3.937 -13.120 1.00 87.06 72 GLY A N 1
ATOM 533 C CA . GLY A 1 72 ? -1.702 4.957 -14.084 1.00 87.06 72 GLY A CA 1
ATOM 534 C C . GLY A 1 72 ? -0.235 4.840 -14.521 1.00 87.06 72 GLY A C 1
ATOM 535 O O . GLY A 1 72 ? 0.109 5.297 -15.611 1.00 87.06 72 GLY A O 1
ATOM 536 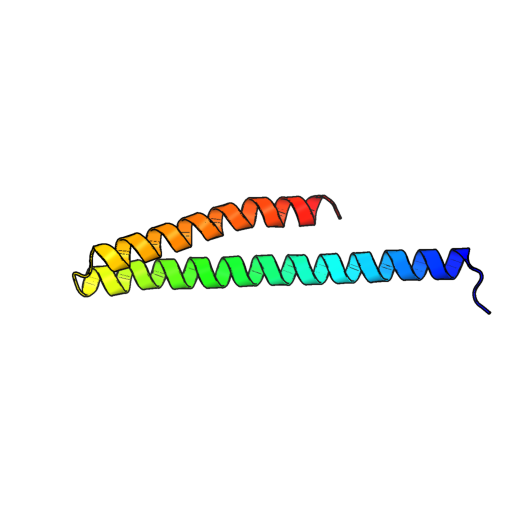N N . ILE A 1 73 ? 0.630 4.226 -13.704 1.00 86.38 73 ILE A N 1
ATOM 537 C CA . ILE A 1 73 ? 2.012 3.899 -14.086 1.00 86.38 73 ILE A CA 1
ATOM 538 C C . ILE A 1 73 ? 2.012 2.677 -15.005 1.00 86.38 73 ILE A C 1
ATOM 540 O O . ILE A 1 73 ? 2.655 2.723 -16.050 1.00 86.38 73 ILE A O 1
ATOM 544 N N . GLY A 1 74 ? 1.260 1.627 -14.656 1.00 77.62 74 GLY A N 1
ATOM 545 C CA . GLY A 1 74 ? 1.123 0.422 -15.477 1.00 77.62 74 GLY A CA 1
ATOM 546 C C . GLY A 1 74 ? 0.570 0.699 -16.879 1.00 77.62 74 GLY A C 1
ATOM 547 O O . GLY A 1 74 ? 1.072 0.151 -17.853 1.00 77.62 74 GLY A O 1
ATOM 548 N N . GLU A 1 75 ? -0.404 1.605 -17.012 1.00 79.94 75 GLU A N 1
ATOM 549 C CA . GLU A 1 75 ? -0.956 2.026 -18.313 1.00 79.94 75 GLU A CA 1
ATOM 550 C C . GLU A 1 75 ? 0.023 2.843 -19.179 1.00 79.94 75 GLU A C 1
ATOM 552 O O . GLU A 1 75 ? -0.199 2.998 -20.382 1.00 79.94 75 GLU A O 1
ATOM 557 N N . ALA A 1 76 ? 1.076 3.407 -18.579 1.00 73.81 76 ALA A N 1
ATOM 558 C CA . ALA A 1 76 ? 2.064 4.242 -19.259 1.00 73.81 76 ALA A CA 1
ATOM 559 C C . ALA A 1 76 ? 3.314 3.471 -19.733 1.00 73.81 76 ALA A C 1
ATOM 561 O O . ALA A 1 76 ? 4.168 4.082 -20.390 1.00 73.81 76 ALA A O 1
ATOM 562 N N . LEU A 1 77 ? 3.424 2.181 -19.389 1.00 69.81 77 LEU A N 1
ATOM 563 C CA . LEU A 1 77 ? 4.470 1.251 -19.839 1.00 69.81 77 LEU A CA 1
ATOM 564 C C . LEU A 1 77 ? 4.141 0.669 -21.222 1.00 69.81 77 LEU A C 1
ATOM 566 O O . LEU A 1 77 ? 5.079 0.617 -22.053 1.00 69.81 77 LEU A O 1
#

Secondary structure (DSSP, 8-state):
---HHHHHHHHHHHHHHHHHHHHHHHHHHHHHHHHHHHHHHHHHHHTT-HHHHHHHHHHHHHHHHHHHHHHHHHTT-